Protein AF-A0A821MUI0-F1 (afdb_monomer_lite)

InterPro domains:
  IPR014729 Rossmann-like alpha/beta/alpha sandwich fold [G3DSA:3.40.50.620] (2-63)

Secondary structure (DSSP, 8-state):
-B-TTTTTSSB--EEETTTTEEE-HHHHHHHHHHHHHHHHHHTT---TTPPPP------------

pLDDT: mean 88.26, std 14.15, range [38.25, 96.94]

Structure (mmCIF, N/C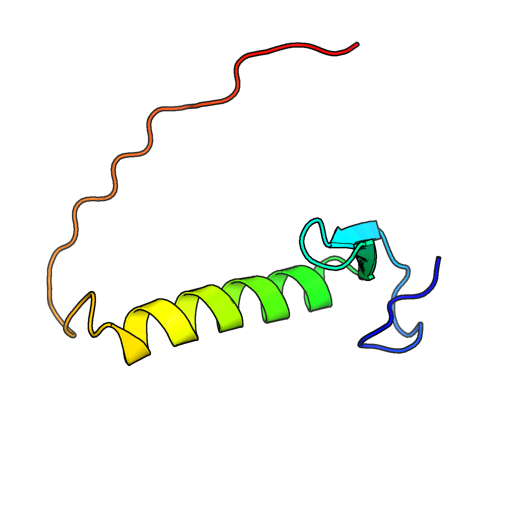A/C/O backbone):
data_AF-A0A821MUI0-F1
#
_entry.id   AF-A0A821MUI0-F1
#
loop_
_atom_site.group_PDB
_atom_site.id
_atom_site.type_symbol
_atom_site.label_atom_id
_atom_site.label_alt_id
_atom_site.label_comp_id
_atom_site.label_asym_id
_atom_site.label_entity_id
_atom_site.label_seq_id
_atom_site.pdbx_PDB_ins_code
_atom_site.Cartn_x
_atom_site.Cartn_y
_atom_site.Cartn_z
_atom_site.occupancy
_atom_site.B_iso_or_equiv
_atom_site.auth_seq_id
_atom_site.auth_comp_id
_atom_site.auth_asym_id
_atom_site.auth_atom_id
_atom_site.pdbx_PDB_model_num
ATOM 1 N N . ALA A 1 1 ? 13.391 2.818 -16.450 1.00 83.62 1 ALA A N 1
ATOM 2 C CA . ALA A 1 1 ? 12.956 1.478 -16.000 1.00 83.62 1 ALA A CA 1
ATOM 3 C C . ALA A 1 1 ? 11.474 1.292 -16.328 1.00 83.62 1 ALA A C 1
ATOM 5 O O . ALA A 1 1 ? 10.743 2.278 -16.345 1.00 83.62 1 ALA A O 1
ATOM 6 N N . ILE A 1 2 ? 11.043 0.065 -16.624 1.00 93.00 2 ILE A N 1
ATOM 7 C CA . ILE A 1 2 ? 9.651 -0.265 -16.976 1.00 93.00 2 ILE A CA 1
ATOM 8 C C . ILE A 1 2 ? 8.952 -0.805 -15.729 1.00 93.00 2 ILE A C 1
ATOM 10 O O . ILE A 1 2 ? 9.566 -1.547 -14.972 1.00 93.00 2 ILE A O 1
ATOM 14 N N . CYS A 1 3 ? 7.695 -0.426 -15.491 1.00 96.12 3 CYS A N 1
ATOM 15 C CA . CYS A 1 3 ? 6.941 -0.984 -14.372 1.00 96.12 3 CYS A CA 1
ATOM 16 C C . CYS A 1 3 ? 6.675 -2.478 -14.602 1.00 96.12 3 CYS A C 1
ATOM 18 O O . CYS A 1 3 ? 6.106 -2.837 -15.632 1.00 96.12 3 CYS A O 1
ATOM 20 N N . VAL A 1 4 ? 7.030 -3.331 -13.636 1.00 95.75 4 VAL A N 1
ATOM 21 C CA . VAL A 1 4 ? 6.842 -4.792 -13.759 1.00 95.75 4 VAL A CA 1
ATOM 22 C C . VAL A 1 4 ? 5.372 -5.221 -13.735 1.00 95.75 4 VAL A C 1
ATOM 24 O O . VAL A 1 4 ? 5.021 -6.236 -14.327 1.00 95.75 4 VAL A O 1
ATOM 27 N N . VAL A 1 5 ? 4.498 -4.426 -13.107 1.00 95.69 5 VAL A N 1
ATOM 28 C CA . VAL A 1 5 ? 3.068 -4.740 -12.945 1.00 95.69 5 VAL A CA 1
ATOM 29 C C . VAL A 1 5 ? 2.273 -4.407 -14.206 1.00 95.69 5 VAL A C 1
ATOM 31 O O . VAL A 1 5 ? 1.672 -5.288 -14.809 1.00 95.69 5 VAL A O 1
ATOM 34 N N . CYS A 1 6 ? 2.299 -3.142 -14.639 1.00 95.94 6 CYS A N 1
ATOM 35 C CA . CYS A 1 6 ? 1.571 -2.686 -15.832 1.00 95.94 6 CYS A CA 1
ATOM 36 C C . CYS A 1 6 ? 2.386 -2.804 -17.130 1.00 95.94 6 CYS A C 1
ATOM 38 O O . CYS A 1 6 ? 1.994 -2.269 -18.159 1.00 95.94 6 CYS A O 1
ATOM 40 N N . ARG A 1 7 ? 3.554 -3.459 -17.086 1.00 95.38 7 ARG A N 1
ATOM 41 C CA . ARG A 1 7 ? 4.397 -3.781 -18.253 1.00 95.38 7 ARG A CA 1
ATOM 42 C C . ARG A 1 7 ? 4.699 -2.598 -19.186 1.00 95.38 7 ARG A C 1
ATOM 44 O O . ARG A 1 7 ? 4.894 -2.783 -20.380 1.00 95.38 7 ARG A O 1
ATOM 51 N N . GLY A 1 8 ? 4.786 -1.387 -18.637 1.00 91.25 8 GLY A N 1
ATOM 52 C CA . GLY A 1 8 ? 5.159 -0.191 -19.397 1.00 91.25 8 GLY A CA 1
ATOM 53 C C . GLY A 1 8 ? 4.009 0.667 -19.909 1.00 91.25 8 GLY A C 1
ATOM 54 O O . GLY A 1 8 ? 4.294 1.665 -20.561 1.00 91.25 8 GLY A O 1
ATOM 55 N N . GLU A 1 9 ? 2.754 0.381 -19.542 1.00 93.75 9 GLU A N 1
ATOM 56 C CA . GLU A 1 9 ? 1.650 1.343 -19.731 1.00 93.75 9 GLU A CA 1
ATOM 57 C C . GLU A 1 9 ? 1.955 2.697 -19.074 1.00 93.75 9 GLU A C 1
ATOM 59 O O . GLU A 1 9 ? 1.544 3.753 -19.551 1.00 93.75 9 GLU A O 1
ATOM 64 N N . ARG A 1 10 ? 2.692 2.665 -17.957 1.00 95.06 10 ARG A N 1
ATOM 65 C CA . ARG A 1 10 ? 3.185 3.845 -17.247 1.00 95.06 10 ARG A CA 1
ATOM 66 C C . ARG A 1 10 ? 4.677 3.706 -16.940 1.00 95.06 10 ARG A C 1
ATOM 68 O O . ARG A 1 10 ? 5.134 2.605 -16.604 1.00 95.06 10 ARG A O 1
ATOM 75 N N . PRO A 1 11 ? 5.443 4.811 -16.991 1.00 92.38 11 PRO A N 1
ATOM 76 C CA . PRO A 1 11 ? 6.855 4.787 -16.639 1.00 92.38 11 PRO A CA 1
ATOM 77 C C . PRO A 1 11 ? 7.034 4.424 -15.161 1.00 92.38 11 PRO A C 1
ATOM 79 O O . PRO A 1 11 ? 6.264 4.860 -14.297 1.00 92.38 11 PRO A O 1
ATOM 82 N N . ALA A 1 12 ? 8.060 3.625 -14.854 1.00 95.00 12 ALA A N 1
ATOM 83 C CA . ALA A 1 12 ? 8.423 3.381 -13.465 1.00 95.00 12 ALA A CA 1
ATOM 84 C C . ALA A 1 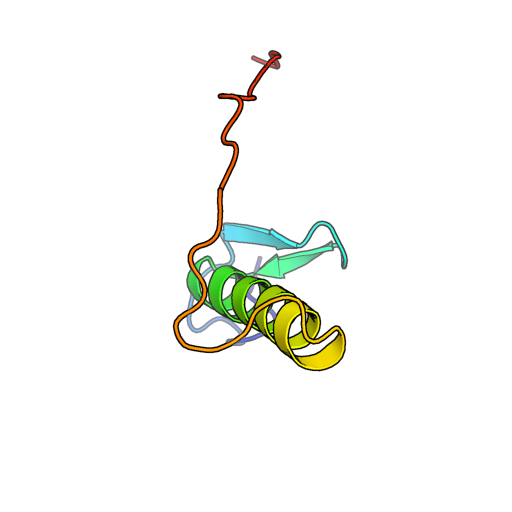12 ? 9.000 4.659 -12.846 1.00 95.00 12 ALA A C 1
ATOM 86 O O . ALA A 1 12 ? 9.810 5.346 -13.468 1.00 95.00 12 ALA A O 1
ATOM 87 N N . ALA A 1 13 ? 8.585 4.954 -11.618 1.00 94.56 13 ALA A N 1
ATOM 88 C CA . ALA A 1 13 ? 8.987 6.142 -10.869 1.00 94.56 13 ALA A CA 1
ATOM 89 C C . ALA A 1 13 ? 9.556 5.806 -9.482 1.00 94.56 13 ALA A C 1
ATOM 91 O O . ALA A 1 13 ? 10.158 6.665 -8.848 1.00 94.56 13 ALA A O 1
ATOM 92 N N . LEU A 1 14 ? 9.339 4.580 -9.000 1.00 93.56 14 LEU A N 1
ATOM 93 C CA . LEU A 1 14 ? 9.706 4.127 -7.663 1.00 93.56 14 LEU A CA 1
ATOM 94 C C . LEU A 1 14 ? 10.324 2.730 -7.763 1.00 93.56 14 LEU A C 1
ATOM 96 O O . LEU A 1 14 ? 9.956 1.947 -8.640 1.00 93.56 14 LEU A O 1
ATOM 100 N N . VAL A 1 15 ? 11.239 2.411 -6.852 1.00 92.88 15 VAL A N 1
ATOM 101 C CA . VAL A 1 15 ? 11.743 1.048 -6.654 1.00 92.88 15 VAL A CA 1
ATOM 102 C C . VAL A 1 15 ? 11.154 0.535 -5.354 1.00 92.88 15 VAL A C 1
ATOM 104 O O . VAL A 1 15 ? 11.266 1.198 -4.324 1.00 92.88 15 VAL A O 1
ATOM 107 N N . ARG A 1 16 ? 10.499 -0.624 -5.396 1.00 90.31 16 ARG A N 1
ATOM 108 C CA . ARG A 1 16 ? 9.883 -1.213 -4.209 1.00 90.31 16 ARG A CA 1
ATOM 109 C C . ARG A 1 16 ? 10.987 -1.683 -3.253 1.00 90.31 16 ARG A C 1
ATOM 111 O O . ARG A 1 16 ? 11.701 -2.611 -3.617 1.00 90.31 16 ARG A O 1
ATOM 118 N N . PRO A 1 17 ? 11.115 -1.141 -2.025 1.00 88.50 17 PRO A N 1
ATOM 119 C CA . PRO A 1 17 ? 12.225 -1.498 -1.131 1.00 88.50 17 PRO A CA 1
ATOM 120 C C . PRO A 1 17 ? 12.252 -2.982 -0.742 1.00 88.50 17 PRO A C 1
ATOM 122 O O . PRO A 1 17 ? 13.312 -3.547 -0.512 1.00 88.50 17 PRO A O 1
ATOM 125 N N . LYS A 1 18 ? 11.078 -3.623 -0.696 1.00 86.19 18 LYS A N 1
ATOM 126 C CA . LYS A 1 18 ? 10.920 -5.031 -0.308 1.00 86.19 18 LYS A CA 1
ATOM 127 C C . LYS A 1 18 ? 11.393 -6.027 -1.376 1.00 86.19 18 LYS A C 1
ATOM 129 O O . LYS A 1 18 ? 11.765 -7.136 -1.018 1.00 86.19 18 LYS A O 1
ATOM 134 N N . THR A 1 19 ? 11.362 -5.666 -2.662 1.00 88.62 19 THR A N 1
ATOM 135 C CA . THR A 1 19 ? 11.731 -6.573 -3.775 1.00 88.62 19 THR A CA 1
ATOM 136 C C . THR A 1 19 ? 12.746 -5.996 -4.757 1.00 88.62 19 THR A C 1
ATOM 138 O O . THR A 1 19 ? 13.194 -6.706 -5.649 1.00 88.62 19 THR A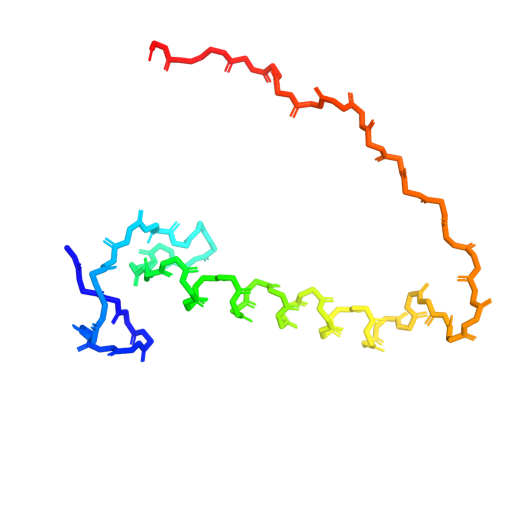 O 1
ATOM 141 N N . SER A 1 20 ? 13.137 -4.730 -4.608 1.00 91.75 20 SER A N 1
ATOM 142 C CA . SER A 1 20 ? 14.021 -3.999 -5.527 1.00 91.75 20 SER A CA 1
ATOM 143 C C . SER A 1 20 ? 13.508 -3.927 -6.972 1.00 91.75 20 SER A C 1
ATOM 145 O O . SER A 1 20 ? 14.276 -3.730 -7.912 1.00 91.75 20 SER A O 1
ATOM 147 N N . GLU A 1 21 ? 12.194 -4.043 -7.161 1.00 94.00 21 GLU A N 1
ATOM 148 C CA . GLU A 1 21 ? 11.559 -4.026 -8.478 1.00 94.00 21 GLU A CA 1
ATOM 149 C C . GLU A 1 21 ? 11.050 -2.624 -8.858 1.00 94.00 21 GLU A C 1
ATOM 151 O O . GLU A 1 21 ? 10.585 -1.873 -7.993 1.00 94.00 21 GLU A O 1
ATOM 156 N N . PRO A 1 22 ? 11.081 -2.260 -10.154 1.00 95.88 22 PRO A N 1
ATOM 157 C CA . PRO A 1 22 ? 10.606 -0.967 -10.634 1.00 95.88 22 PRO A CA 1
ATOM 158 C C . PRO A 1 22 ? 9.077 -0.910 -10.776 1.00 95.88 22 PRO A C 1
ATOM 160 O O . PRO A 1 22 ? 8.453 -1.721 -11.463 1.00 95.88 22 PRO A O 1
ATOM 163 N N . TYR A 1 23 ? 8.466 0.105 -10.165 1.00 96.94 23 TYR A N 1
ATOM 164 C CA . TYR A 1 23 ? 7.020 0.331 -10.132 1.00 96.94 23 TYR A CA 1
ATOM 165 C C . TYR A 1 23 ? 6.664 1.744 -10.613 1.00 96.94 23 TYR A C 1
ATOM 167 O O . TYR A 1 23 ? 7.380 2.716 -10.356 1.00 96.94 23 TYR A O 1
ATOM 175 N N . CYS A 1 24 ? 5.530 1.885 -11.307 1.00 96.94 24 CYS A N 1
ATOM 176 C CA . CYS A 1 24 ? 4.894 3.194 -11.469 1.00 96.94 24 CYS A CA 1
ATOM 177 C C . CYS A 1 24 ? 4.177 3.584 -10.163 1.00 96.94 24 CYS A C 1
ATOM 179 O O . CYS A 1 24 ? 3.880 2.715 -9.343 1.00 96.94 24 CYS A O 1
ATOM 181 N N . LYS A 1 25 ? 3.872 4.875 -9.975 1.00 95.69 25 LYS A N 1
ATOM 182 C CA . LYS A 1 25 ? 3.236 5.375 -8.740 1.00 95.69 25 LYS A CA 1
ATOM 183 C C . LYS A 1 25 ? 1.936 4.637 -8.398 1.00 95.69 25 LYS A C 1
ATOM 185 O O . LYS A 1 25 ? 1.776 4.198 -7.271 1.00 95.69 25 LYS A O 1
ATOM 190 N N . ILE A 1 26 ? 1.058 4.450 -9.383 1.00 96.12 26 ILE A N 1
ATOM 191 C CA . ILE A 1 26 ? -0.256 3.816 -9.186 1.00 96.12 26 ILE A CA 1
ATOM 192 C C . ILE A 1 26 ? -0.091 2.360 -8.746 1.00 96.12 26 ILE A C 1
ATOM 194 O O . ILE A 1 26 ? -0.562 1.981 -7.684 1.00 96.12 26 ILE A O 1
ATOM 198 N N . CYS A 1 27 ? 0.685 1.572 -9.497 1.00 96.06 27 CYS A N 1
ATOM 199 C CA . CYS A 1 27 ? 0.915 0.170 -9.150 1.00 96.06 27 CYS A CA 1
ATOM 200 C C . CYS A 1 27 ? 1.613 0.001 -7.793 1.00 96.06 27 CYS A C 1
ATOM 202 O O . CYS A 1 27 ? 1.458 -1.039 -7.161 1.00 96.06 27 CYS A O 1
ATOM 204 N N . PHE A 1 28 ? 2.417 0.981 -7.364 1.00 95.81 28 PHE A N 1
ATOM 205 C CA . PHE A 1 28 ? 3.021 0.968 -6.035 1.00 95.81 28 PHE A CA 1
ATOM 206 C C . PHE A 1 28 ? 1.970 1.183 -4.943 1.00 95.81 28 PHE A C 1
ATOM 208 O O . PHE A 1 28 ? 1.933 0.390 -4.009 1.00 95.81 28 PHE A O 1
ATOM 215 N N . PHE A 1 29 ? 1.118 2.207 -5.071 1.00 95.50 29 PHE A N 1
ATOM 216 C CA . PHE A 1 29 ? 0.051 2.466 -4.100 1.00 95.50 29 PHE A CA 1
ATOM 217 C C . PHE A 1 29 ? -0.921 1.291 -4.011 1.00 95.50 29 PHE A C 1
ATOM 219 O O . PHE A 1 29 ? -1.158 0.810 -2.911 1.00 95.50 29 PHE A O 1
ATOM 226 N N . ASP A 1 30 ? -1.359 0.740 -5.145 1.00 96.00 30 ASP A N 1
ATOM 227 C CA . ASP A 1 30 ? -2.266 -0.414 -5.163 1.00 96.00 30 ASP A CA 1
ATOM 228 C C . ASP A 1 30 ? -1.671 -1.630 -4.436 1.00 96.00 30 ASP A C 1
ATOM 230 O O . ASP A 1 30 ? -2.353 -2.312 -3.672 1.00 96.00 30 ASP A O 1
ATOM 234 N N . ALA A 1 31 ? -0.389 -1.926 -4.682 1.00 94.12 31 ALA A N 1
ATOM 235 C CA . ALA A 1 31 ? 0.295 -3.035 -4.023 1.00 94.12 31 ALA A CA 1
ATOM 236 C C . ALA A 1 31 ? 0.473 -2.770 -2.521 1.00 94.12 31 ALA A C 1
ATOM 238 O O . ALA A 1 31 ? 0.207 -3.648 -1.705 1.00 94.12 31 ALA A O 1
ATOM 239 N N . PHE A 1 32 ? 0.885 -1.555 -2.159 1.00 94.12 32 PHE A N 1
ATOM 240 C CA . PHE A 1 32 ? 1.106 -1.154 -0.775 1.00 94.12 32 PHE A CA 1
ATOM 241 C C . PHE A 1 32 ? -0.190 -1.174 0.047 1.00 94.12 32 PHE A C 1
ATOM 243 O O . PHE A 1 32 ? -0.228 -1.772 1.120 1.00 94.12 32 PHE A O 1
ATOM 250 N N . GLU A 1 33 ? -1.263 -0.576 -0.471 1.00 95.88 33 GLU A N 1
ATOM 251 C CA . GLU A 1 33 ? -2.575 -0.558 0.178 1.00 95.88 33 GLU A CA 1
ATOM 252 C C . GLU A 1 33 ? -3.145 -1.966 0.325 1.00 95.88 33 GLU A C 1
ATOM 254 O O . GLU A 1 33 ? -3.677 -2.296 1.384 1.00 95.88 33 GLU A O 1
ATOM 259 N N . ARG A 1 34 ? -2.975 -2.830 -0.687 1.00 95.88 34 ARG A N 1
ATOM 260 C CA . ARG A 1 34 ? -3.396 -4.232 -0.602 1.00 95.88 34 ARG A CA 1
ATOM 261 C C . ARG A 1 34 ? -2.654 -4.986 0.495 1.00 95.88 34 ARG A C 1
ATOM 263 O O . ARG A 1 34 ? -3.299 -5.668 1.280 1.00 95.88 34 ARG A O 1
ATOM 270 N N . GLU A 1 35 ? -1.334 -4.837 0.591 1.00 94.69 35 GLU A N 1
ATOM 271 C CA . GLU A 1 35 ? -0.542 -5.489 1.644 1.00 94.69 35 GLU A CA 1
ATOM 272 C C . GLU A 1 35 ? -0.976 -5.044 3.052 1.00 94.69 35 GLU A C 1
ATOM 274 O O . GLU A 1 35 ? -1.111 -5.869 3.963 1.00 94.69 35 GLU A O 1
ATOM 279 N N . ILE A 1 36 ? -1.232 -3.744 3.237 1.00 94.50 36 ILE A N 1
ATOM 280 C CA . ILE A 1 36 ? -1.726 -3.202 4.511 1.00 94.50 36 ILE A CA 1
ATOM 281 C C . ILE A 1 36 ? -3.132 -3.735 4.806 1.00 94.50 36 ILE A C 1
ATOM 283 O O . ILE A 1 36 ? -3.396 -4.186 5.920 1.00 94.50 36 ILE A O 1
ATOM 287 N N . HIS A 1 37 ? -4.024 -3.729 3.814 1.00 95.00 37 HIS A N 1
ATOM 288 C CA . HIS A 1 37 ? -5.387 -4.234 3.952 1.00 95.00 37 HIS A CA 1
ATOM 289 C C . HIS A 1 37 ? -5.413 -5.722 4.322 1.00 95.00 37 HIS A C 1
ATOM 291 O O . HIS A 1 37 ? -6.095 -6.104 5.270 1.00 95.00 37 HIS A O 1
ATOM 297 N N . GLU A 1 38 ? -4.628 -6.552 3.630 1.00 96.06 38 GLU A N 1
ATOM 298 C CA . GLU A 1 38 ? -4.481 -7.978 3.937 1.00 96.06 38 GLU A CA 1
ATOM 299 C C . GLU A 1 38 ? -4.010 -8.192 5.377 1.00 96.06 38 GLU A C 1
ATOM 301 O O . GLU A 1 38 ? -4.547 -9.051 6.073 1.00 96.06 38 GLU A O 1
ATOM 306 N N . THR A 1 39 ? -3.063 -7.379 5.850 1.00 96.00 39 THR A N 1
ATOM 307 C CA . THR A 1 39 ? -2.583 -7.438 7.238 1.00 96.00 39 THR A CA 1
ATOM 308 C C . THR A 1 39 ? -3.692 -7.085 8.231 1.00 96.00 39 THR A C 1
ATOM 310 O O . THR A 1 39 ? -3.917 -7.829 9.182 1.00 96.00 39 THR A O 1
ATOM 313 N N . ILE A 1 40 ? -4.426 -5.991 7.997 1.00 94.88 40 ILE A N 1
ATOM 314 C CA . ILE A 1 40 ? -5.537 -5.560 8.863 1.00 94.88 40 ILE A CA 1
ATOM 315 C C . ILE A 1 40 ? -6.608 -6.649 8.967 1.00 94.88 40 ILE A C 1
ATOM 317 O O . ILE A 1 40 ? -7.072 -6.946 10.068 1.00 94.88 40 ILE A O 1
ATOM 321 N N . VAL A 1 41 ? -6.995 -7.243 7.834 1.00 94.94 41 VAL A N 1
ATOM 322 C CA . VAL A 1 41 ? -8.049 -8.264 7.779 1.00 94.94 41 VAL A CA 1
ATOM 323 C C . VAL A 1 41 ? -7.580 -9.575 8.402 1.00 94.94 41 VAL A C 1
ATOM 325 O O . VAL A 1 41 ? -8.306 -10.159 9.204 1.00 94.94 4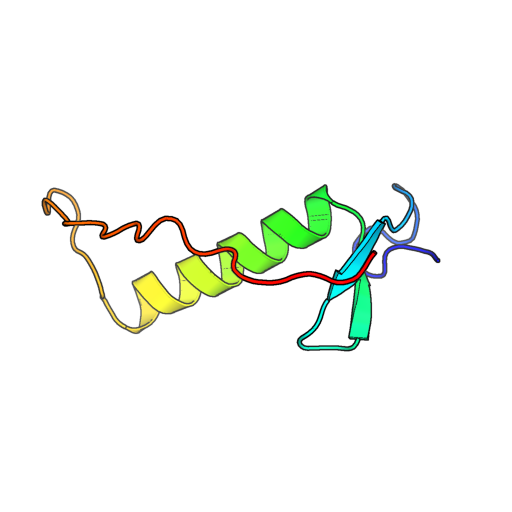1 VAL A O 1
ATOM 328 N N . LYS A 1 42 ? -6.367 -10.034 8.070 1.00 96.31 42 LYS A N 1
ATOM 329 C CA . LYS A 1 42 ? -5.814 -11.297 8.572 1.00 96.31 42 LYS A CA 1
ATOM 330 C C . LYS A 1 42 ? -5.637 -11.280 10.088 1.00 96.31 42 LYS A C 1
ATOM 332 O O . LYS A 1 42 ? -6.019 -12.238 10.754 1.00 96.31 42 LYS A O 1
ATOM 337 N N . GLU A 1 43 ? -5.083 -10.194 10.618 1.00 96.38 43 GLU A N 1
ATOM 338 C CA . GLU A 1 43 ? -4.819 -10.047 12.052 1.00 96.38 43 GLU A CA 1
ATOM 339 C C . GLU A 1 43 ? -6.032 -9.485 12.816 1.00 96.38 43 GLU A C 1
ATOM 341 O O . GLU A 1 43 ? -5.972 -9.329 14.032 1.00 96.38 43 GLU A O 1
ATOM 346 N N . GLN A 1 44 ? -7.144 -9.200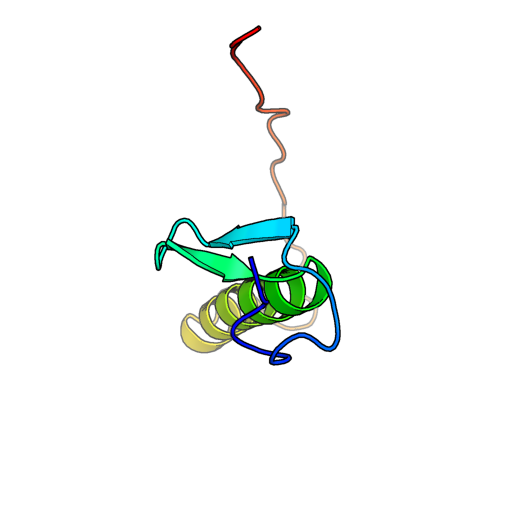 12.120 1.00 93.69 44 GLN A N 1
ATOM 347 C CA . GLN A 1 44 ? -8.378 -8.642 12.688 1.00 93.69 44 GLN A CA 1
ATOM 348 C C . GLN A 1 44 ? -8.115 -7.401 13.558 1.00 93.69 44 GLN A C 1
ATOM 350 O O . GLN A 1 44 ? -8.676 -7.260 14.645 1.00 93.69 44 GLN A O 1
ATOM 355 N N . LEU A 1 45 ? -7.244 -6.503 13.076 1.00 92.50 45 LEU A N 1
ATOM 356 C CA . LEU A 1 45 ? -6.737 -5.373 13.867 1.00 92.50 45 LEU A CA 1
ATOM 357 C C . LEU A 1 45 ? -7.833 -4.384 14.285 1.00 92.50 45 LEU A C 1
ATOM 359 O O . LEU A 1 45 ? -7.699 -3.747 15.325 1.00 92.50 45 LEU A O 1
ATOM 363 N N . PHE A 1 46 ? -8.890 -4.250 13.479 1.00 90.88 46 PHE A N 1
ATOM 364 C CA . PHE A 1 46 ? -9.986 -3.306 13.700 1.00 90.88 46 PHE A CA 1
ATOM 365 C C . PHE A 1 46 ? -11.335 -3.948 13.385 1.00 90.88 46 PHE A C 1
ATOM 367 O O . PHE A 1 46 ? -11.427 -4.845 12.540 1.00 90.88 46 PHE A O 1
ATOM 374 N N . LYS A 1 47 ? -12.402 -3.431 13.998 1.00 90.44 47 LYS A N 1
ATOM 375 C CA . LYS A 1 47 ? -13.788 -3.803 13.684 1.00 90.44 47 LYS A CA 1
ATOM 376 C C . LYS A 1 47 ? -14.557 -2.642 13.041 1.00 90.44 47 LYS A C 1
ATOM 378 O O . LYS A 1 47 ? -14.303 -1.480 13.359 1.00 90.44 47 LYS A O 1
ATOM 383 N N . PRO A 1 48 ? -15.536 -2.918 12.157 1.00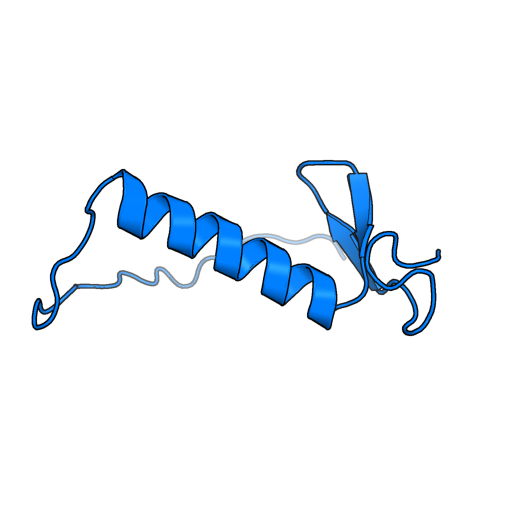 89.06 48 PRO A N 1
ATOM 384 C CA . PRO A 1 48 ? -16.415 -1.875 11.637 1.00 89.06 48 PRO A CA 1
ATOM 385 C C . PRO A 1 48 ? -17.114 -1.114 12.772 1.00 89.06 48 PRO A C 1
ATOM 387 O O . PRO A 1 48 ? -17.725 -1.725 13.646 1.00 89.06 48 PRO A O 1
ATOM 390 N N . GLY A 1 49 ? -17.025 0.218 12.748 1.00 91.50 49 GLY A N 1
ATOM 391 C CA . GLY A 1 49 ? -17.597 1.097 13.776 1.00 91.50 49 GLY A CA 1
ATOM 392 C C . GLY A 1 49 ? -16.684 1.376 14.975 1.00 91.50 49 GLY A C 1
ATOM 393 O O . GLY A 1 49 ? -17.080 2.119 15.869 1.00 91.50 49 GLY A O 1
ATOM 394 N N . GLU A 1 50 ? -15.474 0.818 15.004 1.00 92.88 50 GLU A N 1
ATOM 395 C CA . GLU A 1 50 ? -14.490 1.088 16.050 1.00 92.88 50 GLU A CA 1
ATOM 396 C C . GLU A 1 50 ? -13.780 2.432 15.828 1.00 92.88 50 GLU A C 1
ATOM 398 O O . GLU A 1 50 ? -13.321 2.744 14.727 1.00 92.88 50 GLU A O 1
ATOM 403 N N . THR A 1 51 ? -13.671 3.232 16.889 1.00 93.88 51 THR A N 1
ATOM 404 C CA . THR A 1 51 ? -12.888 4.472 16.867 1.00 93.88 51 THR A CA 1
ATOM 405 C C . THR A 1 51 ? -11.428 4.147 17.145 1.00 93.88 51 THR A C 1
ATOM 407 O O . THR A 1 51 ? -11.087 3.713 18.244 1.00 93.88 51 THR A O 1
ATOM 410 N N . ILE A 1 52 ? -10.562 4.402 16.166 1.00 91.94 52 ILE A N 1
ATOM 411 C CA . ILE A 1 52 ? -9.122 4.160 16.278 1.00 91.94 52 ILE A CA 1
ATOM 412 C C . ILE A 1 52 ? -8.357 5.462 16.535 1.00 91.94 52 ILE A C 1
ATOM 414 O O . ILE A 1 52 ? -8.667 6.509 15.965 1.00 91.94 52 ILE A O 1
ATOM 418 N N . ALA A 1 53 ? -7.325 5.394 17.376 1.00 92.69 53 ALA A N 1
ATOM 419 C CA . ALA A 1 53 ? -6.387 6.492 17.574 1.00 92.69 53 ALA A CA 1
ATOM 420 C C . ALA A 1 53 ? -5.172 6.304 16.655 1.00 92.69 53 ALA A C 1
ATOM 422 O O . ALA A 1 53 ? -4.454 5.312 16.762 1.00 92.69 53 ALA A O 1
ATOM 423 N N . VAL A 1 54 ? -4.922 7.267 15.765 1.00 89.06 54 VAL A N 1
ATOM 424 C CA . VAL A 1 54 ? -3.740 7.276 14.893 1.00 89.06 54 VAL A CA 1
ATOM 425 C C . VAL A 1 54 ? -2.752 8.307 15.421 1.00 89.06 54 VAL A C 1
ATOM 427 O O . VAL A 1 54 ? -2.980 9.512 15.324 1.00 89.06 54 VAL A O 1
ATOM 430 N N . ALA A 1 55 ? -1.645 7.836 15.990 1.00 88.88 55 ALA A N 1
ATOM 431 C CA . ALA A 1 55 ? -0.556 8.703 16.417 1.00 88.88 55 ALA A CA 1
ATOM 432 C C . ALA A 1 55 ? 0.360 9.019 15.223 1.00 88.88 55 ALA A C 1
ATOM 434 O O . ALA A 1 55 ? 1.081 8.149 14.738 1.00 88.88 55 ALA A O 1
ATOM 435 N N . ALA A 1 56 ? 0.352 10.270 14.759 1.00 86.94 56 ALA A N 1
ATOM 436 C CA . ALA A 1 56 ? 1.280 10.767 13.747 1.00 86.94 56 ALA A CA 1
ATOM 437 C C . ALA A 1 56 ? 2.337 11.661 14.415 1.00 86.94 56 ALA A C 1
ATOM 439 O O . ALA A 1 56 ? 2.047 12.781 14.822 1.00 86.94 56 ALA A O 1
ATOM 440 N N . SER A 1 57 ? 3.572 11.169 14.538 1.00 83.06 57 SER A N 1
ATOM 441 C CA . SER A 1 57 ? 4.655 11.839 15.280 1.00 83.06 57 SER A CA 1
ATOM 442 C C . SER A 1 57 ? 5.426 12.903 14.484 1.00 83.06 57 SER A C 1
ATOM 444 O O . SER A 1 57 ? 6.396 13.457 14.991 1.00 83.06 57 SER A O 1
ATOM 446 N N . GLY A 1 58 ? 5.032 13.200 13.239 1.00 69.69 58 GLY A N 1
ATOM 447 C CA . GLY A 1 58 ? 5.722 14.196 12.406 1.00 69.69 58 GLY A CA 1
ATOM 448 C C . GLY A 1 58 ? 7.148 13.798 11.996 1.00 69.69 58 GLY A C 1
ATOM 449 O O . GLY A 1 58 ? 7.991 14.657 11.751 1.00 69.69 58 GLY A O 1
ATOM 450 N N . GLY A 1 59 ? 7.447 12.499 11.927 1.00 57.78 59 GLY A N 1
ATOM 451 C CA . GLY A 1 59 ? 8.792 12.013 11.635 1.00 57.78 59 GLY A CA 1
ATOM 452 C C . GLY A 1 59 ? 9.228 12.190 10.178 1.00 57.78 59 GLY A C 1
ATOM 453 O O . GLY A 1 59 ? 8.941 11.344 9.335 1.00 57.78 59 GLY A O 1
ATOM 454 N N . LYS A 1 60 ? 10.045 13.216 9.922 1.00 62.94 60 LYS A N 1
ATOM 455 C CA . LYS A 1 60 ? 11.235 13.088 9.065 1.00 62.94 60 LYS A CA 1
ATOM 456 C C . LYS A 1 60 ? 12.388 13.923 9.647 1.00 62.94 60 LYS A C 1
ATOM 458 O O . LYS A 1 60 ? 12.552 15.080 9.288 1.00 62.94 60 LYS A O 1
ATOM 463 N N . GLY A 1 61 ? 13.206 13.332 10.518 1.00 46.06 61 GLY A N 1
ATOM 464 C CA . GLY A 1 61 ? 14.633 13.684 10.640 1.00 46.06 61 GLY A CA 1
ATOM 465 C C . GLY A 1 61 ? 15.425 12.514 10.044 1.00 46.06 61 GLY A C 1
ATOM 466 O O . GLY A 1 61 ? 15.058 11.377 10.319 1.00 46.06 61 GLY A O 1
ATOM 467 N N . SER A 1 62 ? 16.421 12.653 9.170 1.00 48.78 62 SER A N 1
ATOM 468 C CA . SER A 1 62 ? 17.324 13.766 8.864 1.00 48.78 62 SER A CA 1
ATOM 469 C C . SER A 1 62 ? 17.930 13.617 7.446 1.00 48.78 62 SER A C 1
ATOM 471 O O . SER A 1 62 ? 17.946 12.541 6.856 1.00 48.78 62 SER A O 1
ATOM 473 N N . GLU A 1 63 ? 18.337 14.766 6.905 1.00 60.06 63 GLU A N 1
ATOM 474 C CA . GLU A 1 63 ? 19.287 15.108 5.826 1.00 60.06 63 GLU A CA 1
ATOM 475 C C . GLU A 1 63 ? 19.949 14.010 4.959 1.00 60.06 63 GLU A C 1
ATOM 477 O O . GLU A 1 63 ? 20.712 13.179 5.438 1.00 60.06 63 GLU A O 1
ATOM 482 N N . THR A 1 64 ? 19.836 14.153 3.629 1.00 38.69 64 THR A N 1
ATOM 483 C CA . THR A 1 64 ? 20.980 14.039 2.700 1.00 38.69 64 THR A CA 1
ATOM 484 C C . THR A 1 64 ? 20.685 14.887 1.453 1.00 38.69 64 THR A C 1
ATOM 486 O O . THR A 1 64 ? 19.944 14.446 0.583 1.00 38.69 64 THR A O 1
ATOM 489 N N . LYS A 1 65 ? 21.276 16.090 1.448 1.00 38.25 65 LYS A N 1
ATOM 490 C CA . LYS A 1 65 ? 21.522 17.046 0.348 1.00 38.25 65 LYS A CA 1
ATOM 491 C C . LYS A 1 65 ? 20.357 17.558 -0.510 1.00 38.25 65 LYS A C 1
ATOM 493 O O . LYS A 1 65 ? 19.746 16.775 -1.263 1.00 38.25 65 LYS A O 1
#

Sequence (65 aa):
AICVVCRGERPAALVRPKTSEPYCKICFFDAFEREIHETIVKEQLFKPGETIAVAASGGKGSETK

Radius of gyration: 16.03 Å; chains: 1; bounding box: 39×28×37 Å

Foldseek 3Di:
DAAPPVRRPDRFDDQDPVPRGTHRPVRVCVVVVVVVVCVCVVVVVDDPPDDDDDDDPVDDDDDDD

Organism: NCBI:txid392030